Protein AF-A0A9P7FKI5-F1 (afdb_monomer_lite)

Radius of gyration: 20.8 Å; chains: 1; bounding box: 57×23×46 Å

InterPro domains:
  IPR001128 Cytochrome P450 [PF00067] (1-61)
  IPR001128 Cytochrome P450 [PR00385] (8-21)
  IPR001128 Cytochrome P450 [PR00385] (42-53)
  IPR036396 Cytochrome P450 superfamily [G3DSA:1.10.630.10] (1-63)
  IPR036396 Cytochrome P450 superfamily [SSF48264] (1-61)
  IPR050121 Cytochrome P450 monooxygenase [PTHR24305] (1-61)

Organism: NCBI:txid117018

Secondary structure (DSSP, 8-state):
-HHHHHHH-HHHHHHHHHHHHTTTTSPPPHHHHHHS-HHHHHHHHHHHHHS-SS----------SSSS--

pLDDT: mean 80.92, std 10.48, range [48.75, 92.38]

Foldseek 3Di:
DLVVVCVVPVVLVVVQVVLVVVVPPDDDDPCCVVPSRVSVVVSVVVCCVVPPPDPDDDDDDPPPPVPVPD

Sequence (70 aa):
WALIELSRNPEVQSKLREELSQFTTEDPTYEQLTNGLPYLDAVVTETLRLHPPVPETTREVRILLLLTQL

Structure (mmCIF, N/CA/C/O backbone):
data_AF-A0A9P7FKI5-F1
#
_entry.id   AF-A0A9P7FKI5-F1
#
loop_
_atom_site.group_PDB
_atom_site.id
_atom_site.type_symbol
_atom_site.label_atom_id
_atom_site.label_alt_id
_atom_site.label_comp_id
_atom_site.label_asym_id
_atom_site.label_entity_id
_atom_site.label_seq_id
_atom_site.pdbx_PDB_ins_code
_atom_site.Cartn_x
_atom_site.Cartn_y
_atom_site.Cartn_z
_atom_site.occupancy
_atom_site.B_iso_or_equiv
_atom_site.auth_seq_id
_atom_site.auth_comp_id
_atom_site.auth_asym_id
_atom_site.auth_atom_id
_atom_site.pdbx_PDB_model_num
ATOM 1 N N . TRP A 1 1 ? -3.169 2.187 -10.407 1.00 84.88 1 TRP A N 1
ATOM 2 C CA . TRP A 1 1 ? -3.001 0.763 -10.066 1.00 84.88 1 TRP A CA 1
ATOM 3 C C . TRP A 1 1 ? -3.474 0.452 -8.653 1.00 84.88 1 TRP A C 1
ATOM 5 O O . TRP A 1 1 ? -4.434 -0.292 -8.548 1.00 84.88 1 TRP A O 1
ATOM 15 N N . ALA A 1 2 ? -2.948 1.100 -7.604 1.00 85.69 2 ALA A N 1
ATOM 16 C CA . ALA A 1 2 ? -3.333 0.827 -6.205 1.00 85.69 2 ALA A CA 1
ATOM 17 C C . ALA A 1 2 ? -4.855 0.796 -5.954 1.00 85.69 2 ALA A C 1
ATOM 19 O O . ALA A 1 2 ? -5.384 -0.191 -5.460 1.00 85.69 2 ALA A O 1
ATOM 20 N N . LEU A 1 3 ? -5.587 1.840 -6.363 1.00 87.12 3 LEU A N 1
ATOM 21 C CA . LEU A 1 3 ? -7.045 1.912 -6.168 1.00 87.12 3 LEU A CA 1
ATOM 22 C C . LEU A 1 3 ? -7.828 0.824 -6.922 1.00 87.12 3 LEU A C 1
ATOM 24 O O . LEU A 1 3 ? -8.894 0.420 -6.471 1.00 87.12 3 LEU A O 1
ATOM 28 N N . ILE A 1 4 ? -7.309 0.357 -8.061 1.00 89.25 4 ILE A N 1
ATOM 29 C CA . ILE A 1 4 ? -7.932 -0.709 -8.860 1.00 89.25 4 ILE A CA 1
ATOM 30 C C . ILE A 1 4 ? -7.700 -2.066 -8.188 1.00 89.25 4 ILE A C 1
ATOM 32 O O . ILE A 1 4 ? -8.611 -2.881 -8.112 1.00 89.25 4 ILE A O 1
ATOM 36 N N . GLU A 1 5 ? -6.500 -2.304 -7.666 1.00 88.00 5 GLU A N 1
ATOM 37 C CA . GLU A 1 5 ? -6.197 -3.538 -6.938 1.00 88.00 5 GLU A CA 1
ATOM 38 C C . GLU A 1 5 ? -6.941 -3.601 -5.597 1.00 88.00 5 GLU A C 1
ATOM 40 O O . GLU A 1 5 ? -7.454 -4.656 -5.229 1.00 88.00 5 GLU A O 1
ATOM 45 N N . LEU A 1 6 ? -7.114 -2.463 -4.918 1.00 88.69 6 LEU A N 1
ATOM 46 C CA . LEU A 1 6 ? -7.949 -2.366 -3.719 1.00 88.69 6 LEU A CA 1
ATOM 47 C C . LEU A 1 6 ? -9.433 -2.611 -4.011 1.00 88.69 6 LEU A C 1
ATOM 49 O O . LEU A 1 6 ? -10.093 -3.288 -3.230 1.00 88.69 6 LEU A O 1
ATOM 53 N N . SER A 1 7 ? -9.969 -2.108 -5.128 1.00 89.88 7 SER A N 1
ATOM 54 C CA . SER A 1 7 ? -11.375 -2.355 -5.480 1.00 89.88 7 SER A CA 1
ATOM 55 C C . SER A 1 7 ? -11.643 -3.803 -5.900 1.00 89.88 7 SER A C 1
ATOM 57 O O . SER A 1 7 ? -12.758 -4.293 -5.733 1.00 89.88 7 SER A O 1
ATOM 59 N N . ARG A 1 8 ? -10.624 -4.503 -6.413 1.00 90.50 8 ARG A N 1
ATOM 60 C CA . ARG A 1 8 ? -10.679 -5.937 -6.739 1.00 90.50 8 ARG A CA 1
ATOM 61 C C . ARG A 1 8 ? -10.525 -6.841 -5.518 1.00 90.50 8 ARG A C 1
ATOM 63 O O . ARG A 1 8 ? -11.044 -7.952 -5.537 1.00 90.50 8 ARG A O 1
ATOM 70 N N . ASN A 1 9 ? -9.847 -6.370 -4.471 1.00 90.69 9 ASN A N 1
ATOM 71 C CA . ASN A 1 9 ? -9.564 -7.127 -3.252 1.00 90.69 9 ASN A CA 1
ATOM 72 C C . ASN A 1 9 ? -10.217 -6.455 -2.028 1.00 90.69 9 ASN A C 1
ATOM 74 O O . ASN A 1 9 ? -9.527 -5.813 -1.229 1.00 90.69 9 ASN A O 1
ATOM 78 N N . PRO A 1 10 ? -11.543 -6.605 -1.843 1.00 91.31 10 PRO A N 1
ATOM 79 C CA . PRO A 1 10 ? -12.273 -5.933 -0.768 1.00 91.31 10 PRO A CA 1
ATOM 80 C C . PRO A 1 10 ? -11.798 -6.328 0.639 1.00 91.31 10 PRO A C 1
ATOM 82 O O . PRO A 1 10 ? -11.895 -5.524 1.559 1.00 91.31 10 PRO A O 1
ATOM 85 N N . GLU A 1 11 ? -11.238 -7.527 0.824 1.00 92.38 11 GLU A N 1
ATOM 86 C CA . GLU A 1 11 ? -10.652 -7.946 2.106 1.00 92.38 11 GLU A CA 1
ATOM 87 C C . GLU A 1 11 ? -9.422 -7.099 2.480 1.00 92.38 11 GLU A C 1
ATOM 89 O O . GLU A 1 11 ? -9.324 -6.591 3.598 1.00 92.38 11 GLU A O 1
ATOM 94 N N . VAL A 1 12 ? -8.523 -6.868 1.516 1.00 90.38 12 VAL A N 1
ATOM 95 C CA . VAL A 1 12 ? -7.344 -5.999 1.676 1.00 90.38 12 VAL A CA 1
ATOM 96 C C . VAL A 1 12 ? -7.785 -4.566 1.965 1.00 90.38 12 VAL A C 1
ATOM 98 O O . VAL A 1 12 ? -7.232 -3.908 2.844 1.00 90.38 12 VAL A O 1
ATOM 101 N N . GLN A 1 13 ? -8.823 -4.091 1.270 1.00 90.62 13 GLN A N 1
ATOM 102 C CA . GLN A 1 13 ? -9.395 -2.769 1.513 1.00 90.62 13 GLN A CA 1
ATOM 103 C C . GLN A 1 13 ? -9.976 -2.635 2.929 1.00 90.62 13 GLN A C 1
ATOM 105 O O . GLN A 1 13 ? -9.763 -1.606 3.572 1.00 90.62 13 GLN A O 1
ATOM 110 N N . SER A 1 14 ? -10.695 -3.645 3.424 1.00 91.50 14 SER A N 1
ATOM 111 C CA . SER A 1 14 ? -11.238 -3.651 4.788 1.00 91.50 14 SER A CA 1
ATOM 112 C C . SER A 1 14 ? -10.128 -3.637 5.833 1.00 91.50 14 SER A C 1
ATOM 114 O O . SER A 1 14 ? -10.165 -2.810 6.739 1.00 91.50 14 SER A O 1
ATOM 116 N N . LYS A 1 15 ? -9.091 -4.461 5.660 1.00 90.50 15 LYS A N 1
ATOM 117 C CA . LYS A 1 15 ? -7.938 -4.498 6.567 1.00 90.50 15 LYS A CA 1
ATOM 118 C C . LYS A 1 15 ? -7.170 -3.173 6.596 1.00 90.50 15 LYS A C 1
ATOM 120 O O . LYS A 1 15 ? -6.781 -2.702 7.660 1.00 90.50 15 LYS A O 1
ATOM 125 N N . LEU A 1 16 ? -7.008 -2.529 5.438 1.00 89.19 16 LEU A N 1
ATOM 126 C CA . LEU A 1 16 ? -6.408 -1.196 5.352 1.00 89.19 16 LEU A CA 1
ATOM 127 C C . LEU A 1 16 ? -7.273 -0.133 6.046 1.00 89.19 16 LEU A C 1
ATOM 129 O O . LEU A 1 16 ? -6.753 0.755 6.714 1.00 89.19 16 LEU A O 1
ATOM 133 N N . ARG A 1 17 ? -8.603 -0.222 5.915 1.00 88.00 17 ARG A N 1
ATOM 134 C CA . ARG A 1 17 ? -9.530 0.671 6.624 1.00 88.00 17 ARG A CA 1
ATOM 135 C C . ARG A 1 17 ? -9.501 0.461 8.134 1.00 88.00 17 ARG A C 1
ATOM 137 O O . ARG A 1 17 ? -9.616 1.448 8.849 1.00 88.00 17 ARG A O 1
ATOM 144 N N . GLU A 1 18 ? -9.344 -0.770 8.613 1.00 89.25 18 GLU A N 1
ATOM 145 C CA . GLU A 1 18 ? -9.163 -1.049 10.042 1.00 89.25 18 GLU A CA 1
ATOM 146 C C . GLU A 1 18 ? -7.882 -0.406 10.580 1.00 89.25 18 GLU A C 1
ATOM 148 O O . GLU A 1 18 ? -7.940 0.263 11.610 1.00 89.25 18 GLU A O 1
ATOM 153 N N . GLU A 1 19 ? -6.758 -0.521 9.866 1.00 86.81 19 GLU A N 1
ATOM 154 C CA . GLU A 1 19 ? -5.508 0.156 10.244 1.00 86.81 19 GLU A CA 1
ATOM 155 C C . GLU A 1 19 ? -5.696 1.683 10.297 1.00 86.81 19 GLU A C 1
ATOM 157 O O . GLU A 1 19 ? -5.378 2.319 11.299 1.00 86.81 19 GLU A O 1
ATOM 162 N N . LEU A 1 20 ? -6.318 2.271 9.271 1.00 83.19 20 LEU A N 1
ATOM 163 C CA . LEU A 1 20 ? -6.598 3.712 9.219 1.00 83.19 20 LEU A CA 1
ATOM 164 C C . LEU A 1 20 ? -7.607 4.171 10.284 1.00 83.19 20 LEU A C 1
ATOM 166 O O . LEU A 1 20 ? -7.536 5.308 10.753 1.00 83.19 20 LEU A O 1
ATOM 170 N N . SER A 1 21 ? -8.531 3.299 10.699 1.00 83.62 21 SER A N 1
ATOM 171 C CA . SER A 1 21 ? -9.530 3.618 11.726 1.00 83.62 21 SER A CA 1
ATOM 172 C C . SER A 1 21 ? -8.901 3.930 13.089 1.00 83.62 21 SER A C 1
ATOM 174 O O . SER A 1 21 ? -9.481 4.659 13.891 1.00 83.62 21 SER A O 1
ATOM 176 N N . GLN A 1 22 ? -7.673 3.463 13.330 1.00 78.38 22 GLN A N 1
ATOM 177 C CA . GLN A 1 22 ? -6.932 3.757 14.558 1.00 78.38 22 GLN A CA 1
ATOM 178 C C . GLN A 1 22 ? -6.476 5.223 14.643 1.00 78.38 22 GLN A C 1
ATOM 180 O O . GLN A 1 22 ? -6.200 5.712 15.735 1.00 78.38 22 GLN A O 1
ATOM 185 N N . PHE A 1 23 ? -6.459 5.945 13.518 1.00 73.38 23 PHE A N 1
ATOM 186 C CA . PHE A 1 23 ? -5.984 7.330 13.414 1.00 73.38 23 PHE A CA 1
ATOM 187 C C . PHE A 1 23 ? -7.122 8.353 13.242 1.00 73.38 23 PHE A C 1
ATOM 189 O O . PHE A 1 23 ? -6.879 9.486 12.852 1.00 73.38 23 PHE A O 1
ATOM 196 N N . THR A 1 24 ? -8.381 7.978 13.503 1.00 62.59 24 THR A N 1
ATOM 197 C CA . THR A 1 24 ? -9.564 8.773 13.086 1.00 62.59 24 THR A CA 1
ATOM 198 C C . THR A 1 24 ? -9.907 9.952 14.011 1.00 62.59 24 THR A C 1
ATOM 200 O O . THR A 1 24 ? -10.767 10.761 13.675 1.00 62.59 24 THR A O 1
ATOM 203 N N . THR A 1 25 ? -9.275 10.066 15.180 1.00 65.19 25 THR A N 1
ATOM 204 C CA . THR A 1 25 ? -9.681 11.056 16.195 1.00 65.19 25 THR A CA 1
ATOM 205 C C . THR A 1 25 ? -9.069 12.444 15.972 1.00 65.19 25 THR A C 1
ATOM 207 O O . THR A 1 25 ? -9.692 13.434 16.344 1.00 65.19 25 THR A O 1
ATOM 210 N N . GLU A 1 26 ? -7.896 12.540 15.342 1.00 68.75 26 GLU A N 1
ATOM 211 C CA . GLU A 1 26 ? -7.186 13.797 15.059 1.00 68.75 26 GLU A CA 1
ATOM 212 C C . GLU A 1 26 ? -6.385 13.657 13.757 1.00 68.75 26 GLU A C 1
ATOM 214 O O . GLU A 1 26 ? -6.026 12.541 13.380 1.00 68.75 26 GLU A O 1
ATOM 219 N N . ASP A 1 27 ? -6.101 14.771 13.070 1.00 71.12 27 ASP A N 1
ATOM 220 C CA . ASP A 1 27 ? -5.202 14.755 11.912 1.00 71.12 27 ASP A CA 1
ATOM 221 C C . ASP A 1 27 ? -3.855 14.135 12.328 1.00 71.12 27 ASP A C 1
ATOM 223 O O . ASP A 1 27 ? -3.190 14.655 13.231 1.00 71.12 27 ASP A O 1
ATOM 227 N N . PRO A 1 28 ? -3.438 13.015 11.714 1.00 70.56 28 PRO A N 1
ATOM 228 C CA . PRO A 1 28 ? -2.244 12.314 12.146 1.00 70.56 28 PRO A CA 1
ATOM 229 C C . PRO A 1 28 ? -0.998 13.168 11.896 1.00 70.56 28 PRO A C 1
ATOM 231 O O . PRO A 1 28 ? -0.819 13.780 10.840 1.00 70.56 28 PRO A O 1
ATOM 234 N N . THR A 1 29 ? -0.094 13.173 12.872 1.00 78.75 29 THR A N 1
ATOM 235 C CA . THR A 1 29 ? 1.208 13.837 12.757 1.00 78.75 29 THR A CA 1
ATOM 236 C C . THR A 1 29 ? 2.044 13.148 11.670 1.00 78.75 29 THR A C 1
ATOM 238 O O . THR A 1 29 ? 1.897 11.951 11.426 1.00 78.75 29 THR A O 1
ATOM 241 N N . TYR A 1 30 ? 2.984 13.864 11.043 1.00 76.00 30 TYR A N 1
ATOM 242 C CA . TYR A 1 30 ? 3.875 13.307 10.011 1.00 76.00 30 TYR A CA 1
ATOM 243 C C . TYR A 1 30 ? 4.575 11.997 10.435 1.00 76.00 30 TYR A C 1
ATOM 245 O O . TYR A 1 30 ? 4.676 11.058 9.646 1.00 76.00 30 TYR A O 1
ATOM 253 N N . GLU A 1 31 ? 5.011 11.891 11.695 1.00 76.06 31 GLU A N 1
ATOM 254 C CA . GLU A 1 31 ? 5.612 10.658 12.225 1.00 76.06 31 GLU A CA 1
ATOM 255 C C 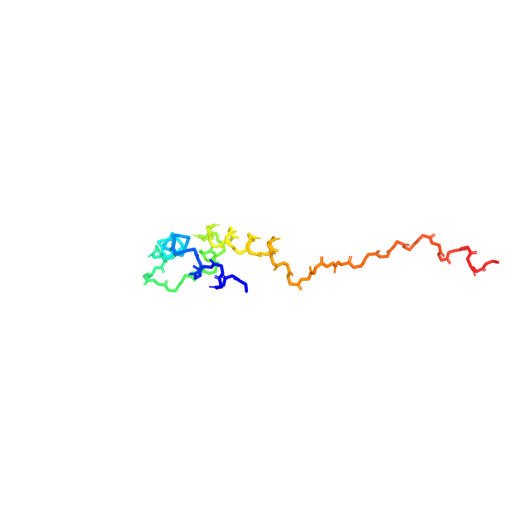. GLU A 1 31 ? 4.616 9.498 12.324 1.00 76.06 31 GLU A C 1
ATOM 257 O O . GLU A 1 31 ? 4.979 8.354 12.060 1.00 76.06 31 GLU A O 1
ATOM 262 N N . GLN A 1 32 ? 3.356 9.780 12.663 1.00 75.88 32 GLN A N 1
ATOM 263 C CA . GLN A 1 32 ? 2.296 8.773 12.734 1.00 75.88 32 GLN A CA 1
ATOM 264 C C . GLN A 1 32 ? 1.907 8.283 11.338 1.00 75.88 32 GLN A C 1
ATOM 266 O O . GLN A 1 32 ? 1.653 7.098 11.164 1.00 75.88 32 GLN A O 1
ATOM 271 N N . LEU A 1 33 ? 1.934 9.159 10.332 1.00 73.94 33 LEU A N 1
ATOM 272 C CA . LEU A 1 33 ? 1.734 8.765 8.935 1.00 73.94 33 LEU A CA 1
ATOM 273 C C . LEU A 1 33 ? 2.884 7.902 8.404 1.00 73.94 33 LEU A C 1
ATOM 275 O O . LEU A 1 33 ? 2.637 6.953 7.670 1.00 73.94 33 LEU A O 1
ATOM 279 N N . THR A 1 34 ? 4.124 8.224 8.781 1.00 73.56 34 THR A N 1
ATOM 280 C CA . THR A 1 34 ? 5.318 7.531 8.270 1.00 73.56 34 THR A CA 1
ATOM 281 C C . THR A 1 34 ? 5.559 6.188 8.965 1.00 73.56 34 THR A C 1
ATOM 283 O O . THR A 1 34 ? 5.985 5.239 8.324 1.00 73.56 34 THR A O 1
ATOM 286 N N . ASN A 1 35 ? 5.299 6.088 10.273 1.00 74.31 35 ASN A N 1
ATOM 287 C CA . ASN A 1 35 ? 5.613 4.887 11.061 1.00 74.31 35 ASN A CA 1
ATOM 288 C C . ASN A 1 35 ? 4.374 4.108 11.529 1.00 74.31 35 ASN A C 1
ATOM 290 O O . ASN A 1 35 ? 4.502 2.974 11.988 1.00 74.31 35 ASN A O 1
ATOM 294 N N . GLY A 1 36 ? 3.187 4.713 11.480 1.00 77.69 36 GLY A N 1
ATOM 295 C CA . GLY A 1 36 ? 1.955 4.139 12.025 1.00 77.69 36 GLY A CA 1
ATOM 296 C C . GLY A 1 36 ? 1.124 3.334 11.028 1.00 77.69 36 GLY A C 1
ATOM 297 O O . GLY A 1 36 ? 0.145 2.720 11.440 1.00 77.69 36 GLY A O 1
ATOM 298 N N . LEU A 1 37 ? 1.500 3.314 9.745 1.00 85.19 37 LEU A N 1
ATOM 299 C CA . LEU A 1 37 ? 0.726 2.677 8.671 1.00 85.19 37 LEU A CA 1
ATOM 300 C C . LEU A 1 37 ? 1.542 1.618 7.901 1.00 85.19 37 LEU A C 1
ATOM 302 O O . LEU A 1 37 ? 1.707 1.718 6.681 1.00 85.19 37 LEU A O 1
ATOM 306 N N . PRO A 1 38 ? 2.079 0.589 8.587 1.00 87.06 38 PRO A N 1
ATOM 307 C CA . PRO A 1 38 ? 2.910 -0.427 7.947 1.00 87.06 38 PRO A CA 1
ATOM 308 C C . PRO A 1 38 ? 2.153 -1.242 6.888 1.00 87.06 38 PRO A C 1
ATOM 310 O O . PRO A 1 38 ? 2.758 -1.702 5.916 1.00 87.06 38 PRO A O 1
ATOM 313 N N . TYR A 1 39 ? 0.840 -1.444 7.040 1.00 88.38 39 TYR A N 1
ATOM 314 C CA . TYR A 1 39 ? 0.052 -2.166 6.044 1.00 88.38 39 TYR A CA 1
ATOM 315 C C . TYR A 1 39 ? -0.207 -1.313 4.799 1.00 88.38 39 TYR A C 1
ATOM 317 O O . TYR A 1 39 ? -0.142 -1.840 3.686 1.00 88.38 39 TYR A O 1
ATOM 325 N N . LEU A 1 40 ? -0.423 -0.003 4.951 1.00 87.50 40 LEU A N 1
ATOM 326 C CA . LEU A 1 40 ? -0.467 0.921 3.813 1.00 87.50 40 LEU A CA 1
ATOM 327 C C . LEU A 1 40 ? 0.832 0.868 2.994 1.00 87.50 40 LEU A C 1
ATOM 329 O O . LEU A 1 40 ? 0.768 0.720 1.772 1.00 87.50 40 LEU A O 1
ATOM 333 N N . ASP A 1 41 ? 1.992 0.913 3.652 1.00 89.25 41 ASP A N 1
ATOM 334 C CA . ASP A 1 41 ? 3.294 0.805 2.981 1.00 89.25 41 ASP A CA 1
ATOM 335 C C . ASP A 1 41 ? 3.456 -0.528 2.246 1.00 89.25 41 ASP A C 1
ATOM 337 O O . ASP A 1 41 ? 3.926 -0.567 1.103 1.00 89.25 41 ASP A O 1
ATOM 341 N N . ALA A 1 42 ? 3.015 -1.631 2.856 1.00 89.88 42 ALA A N 1
ATOM 342 C CA . ALA A 1 42 ? 3.025 -2.940 2.212 1.00 89.88 42 ALA A CA 1
ATOM 343 C C . ALA A 1 42 ? 2.150 -2.961 0.944 1.00 89.88 42 ALA A C 1
ATOM 345 O O . ALA A 1 42 ? 2.585 -3.464 -0.093 1.00 89.88 42 ALA A O 1
ATOM 346 N N . VAL A 1 43 ? 0.950 -2.369 0.988 1.00 90.06 43 VAL A N 1
ATOM 347 C CA . VAL A 1 43 ? 0.044 -2.266 -0.171 1.00 90.06 43 VAL A CA 1
ATOM 348 C C . VAL A 1 43 ? 0.658 -1.418 -1.287 1.00 90.06 43 VAL A C 1
ATOM 350 O O . VAL A 1 43 ? 0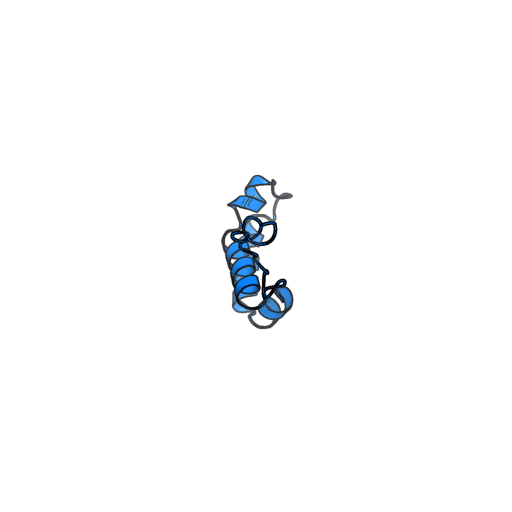.580 -1.791 -2.462 1.00 90.06 43 VAL A O 1
ATOM 353 N N . VAL A 1 44 ? 1.283 -0.287 -0.947 1.00 89.06 44 VAL A N 1
ATOM 354 C CA . VAL A 1 44 ? 1.963 0.578 -1.924 1.00 89.06 44 VAL A CA 1
ATOM 355 C C . VAL A 1 44 ? 3.127 -0.167 -2.572 1.00 89.06 44 VAL A C 1
ATOM 357 O O . VAL A 1 44 ? 3.230 -0.197 -3.800 1.00 89.06 44 VAL A O 1
ATOM 360 N N . THR A 1 45 ? 3.960 -0.821 -1.765 1.00 90.31 45 THR A N 1
ATOM 361 C CA . THR A 1 45 ? 5.121 -1.584 -2.236 1.00 90.31 45 THR A CA 1
ATOM 362 C C . THR A 1 45 ? 4.697 -2.723 -3.161 1.00 90.31 45 THR A C 1
ATOM 364 O O . THR A 1 45 ? 5.256 -2.880 -4.246 1.00 90.31 45 THR A O 1
ATOM 367 N N . GLU A 1 46 ? 3.660 -3.474 -2.790 1.00 90.19 46 GLU A N 1
ATOM 368 C CA . GLU A 1 46 ? 3.156 -4.581 -3.604 1.00 90.19 46 GLU A CA 1
ATOM 369 C C . GLU A 1 46 ? 2.509 -4.090 -4.906 1.00 90.19 46 GLU A C 1
ATOM 371 O O . GLU A 1 46 ? 2.710 -4.676 -5.973 1.00 90.19 46 GLU A O 1
ATOM 376 N N . THR A 1 47 ? 1.813 -2.950 -4.861 1.00 90.81 47 THR A N 1
ATOM 377 C CA . THR A 1 47 ? 1.292 -2.306 -6.072 1.00 90.81 47 THR A CA 1
ATOM 378 C C . THR A 1 47 ? 2.426 -1.931 -7.023 1.00 90.81 47 THR A C 1
ATOM 380 O O . THR A 1 47 ? 2.311 -2.165 -8.224 1.00 90.81 47 THR A O 1
ATOM 383 N N . LEU A 1 48 ? 3.514 -1.346 -6.514 1.00 89.12 48 LEU A N 1
ATOM 384 C CA . LEU A 1 48 ? 4.669 -0.962 -7.330 1.00 89.12 48 LEU A CA 1
ATOM 385 C C . LEU A 1 48 ? 5.421 -2.181 -7.875 1.00 89.12 48 LEU A C 1
ATOM 387 O O . LEU A 1 48 ? 5.954 -2.112 -8.979 1.00 89.12 48 LEU A O 1
ATOM 391 N N . ARG A 1 49 ? 5.425 -3.304 -7.146 1.00 90.19 49 ARG A N 1
ATOM 392 C CA . ARG A 1 49 ? 5.991 -4.577 -7.614 1.00 90.19 49 ARG A CA 1
ATOM 393 C C . ARG A 1 49 ? 5.220 -5.141 -8.810 1.00 90.19 49 ARG A C 1
ATOM 395 O O . ARG A 1 49 ? 5.836 -5.629 -9.753 1.00 90.19 49 ARG A O 1
ATOM 402 N N . LEU A 1 50 ? 3.887 -5.094 -8.765 1.00 87.81 50 LEU A N 1
ATOM 403 C CA . LEU A 1 50 ? 3.014 -5.590 -9.838 1.00 87.81 50 LEU A CA 1
ATOM 404 C C . LEU A 1 50 ? 2.910 -4.615 -11.015 1.00 87.81 50 LEU A C 1
ATOM 406 O O . LEU A 1 50 ? 2.836 -5.027 -12.172 1.00 87.81 50 LEU A O 1
ATOM 410 N N . HIS A 1 51 ? 2.894 -3.320 -10.715 1.00 87.81 51 HIS A N 1
ATOM 411 C CA . HIS A 1 51 ? 2.661 -2.249 -11.672 1.00 87.81 51 HIS A CA 1
ATOM 412 C C . HIS A 1 51 ? 3.683 -1.122 -11.489 1.00 87.81 51 HIS A C 1
ATOM 414 O O . HIS A 1 51 ? 3.320 -0.021 -11.051 1.00 87.81 51 HIS A O 1
ATOM 420 N N . PRO A 1 52 ? 4.960 -1.372 -11.829 1.00 83.94 52 PRO A N 1
ATOM 421 C CA . PRO A 1 52 ? 5.981 -0.344 -11.749 1.00 83.94 52 PRO A CA 1
ATOM 422 C C . PRO A 1 52 ? 5.652 0.780 -12.747 1.00 83.94 52 PRO A C 1
ATOM 424 O O . PRO A 1 52 ? 5.455 0.510 -13.934 1.00 83.94 52 PRO A O 1
ATOM 427 N N . PRO A 1 53 ? 5.585 2.050 -12.307 1.00 83.38 53 PRO A N 1
ATOM 428 C CA . PRO A 1 53 ? 5.351 3.177 -13.210 1.00 83.38 53 PRO A CA 1
ATOM 429 C C . PRO A 1 53 ? 6.548 3.428 -14.138 1.00 83.38 53 PRO A C 1
ATOM 431 O O . PRO A 1 53 ? 6.373 3.943 -15.239 1.00 83.38 53 PRO A O 1
ATOM 434 N N . VAL A 1 54 ? 7.752 3.045 -13.702 1.00 85.50 54 VAL A N 1
ATOM 435 C CA . VAL A 1 54 ? 8.979 3.063 -14.503 1.00 85.50 54 VAL A CA 1
ATOM 436 C C . VAL A 1 54 ? 9.427 1.611 -14.691 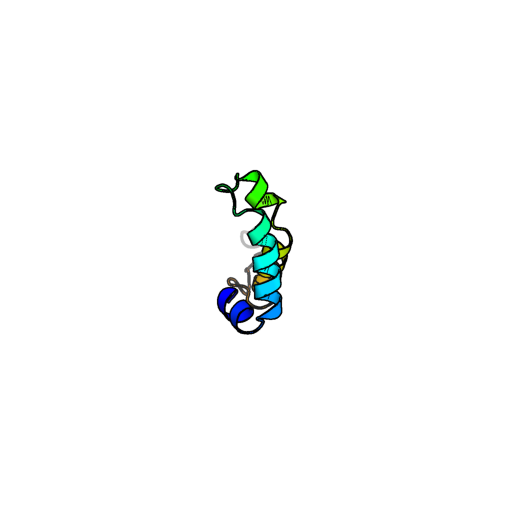1.00 85.50 54 VAL A C 1
ATOM 438 O O . VAL A 1 54 ? 9.943 1.025 -13.740 1.00 85.50 54 VAL A O 1
ATOM 441 N N . PRO A 1 55 ? 9.202 1.005 -15.869 1.00 76.44 55 PRO A N 1
ATOM 442 C CA . PRO A 1 55 ? 9.466 -0.418 -16.079 1.00 76.44 55 PRO A CA 1
ATOM 443 C C . PRO A 1 55 ? 10.963 -0.738 -16.139 1.00 76.44 55 PRO A C 1
ATOM 445 O O . PRO A 1 55 ? 11.383 -1.788 -15.664 1.00 76.44 55 PRO A O 1
ATOM 448 N N . GLU A 1 56 ? 11.775 0.168 -16.684 1.00 79.12 56 GLU A N 1
ATOM 449 C CA . GLU A 1 56 ? 13.215 -0.025 -16.837 1.00 79.12 56 GLU A CA 1
ATOM 450 C C . GLU A 1 56 ? 13.958 1.297 -16.632 1.00 79.12 56 GLU A C 1
ATOM 452 O O . GLU A 1 56 ? 13.460 2.373 -16.969 1.00 79.12 56 GLU A O 1
ATOM 457 N N . THR A 1 57 ? 15.172 1.219 -16.084 1.00 84.19 57 THR A N 1
ATOM 458 C CA . THR A 1 57 ? 16.093 2.358 -15.998 1.00 84.19 57 THR A CA 1
ATOM 459 C C . THR A 1 57 ? 17.369 2.019 -16.758 1.00 84.19 57 THR A C 1
ATOM 461 O O . THR A 1 57 ? 18.047 1.038 -16.455 1.00 84.19 57 THR A O 1
ATOM 464 N N . THR A 1 58 ? 17.706 2.813 -17.774 1.00 85.75 58 THR A N 1
ATOM 465 C CA . THR A 1 58 ? 18.931 2.606 -18.552 1.00 85.75 58 THR A CA 1
ATOM 466 C C . THR A 1 58 ? 20.137 3.084 -17.748 1.00 85.75 58 THR A C 1
ATOM 468 O O . THR A 1 58 ? 20.188 4.225 -17.287 1.00 85.75 58 THR A O 1
ATOM 471 N N . ARG A 1 59 ? 21.122 2.204 -17.562 1.00 83.69 59 ARG A N 1
ATOM 472 C CA . ARG A 1 59 ? 22.386 2.499 -16.876 1.00 83.69 59 ARG A CA 1
ATOM 473 C C . ARG A 1 59 ? 23.518 2.340 -17.888 1.00 83.69 59 ARG A C 1
ATOM 475 O O . ARG A 1 59 ? 23.680 1.263 -18.450 1.00 83.69 59 ARG A O 1
ATOM 482 N N . GLU A 1 60 ? 24.306 3.389 -18.112 1.00 82.44 60 GLU A N 1
ATOM 483 C CA . GLU A 1 60 ? 25.483 3.330 -18.989 1.00 82.44 60 GLU A CA 1
ATOM 484 C C . GLU A 1 60 ? 26.770 3.166 -18.171 1.00 82.44 60 GLU A C 1
ATOM 486 O O . GLU A 1 60 ? 27.019 3.911 -17.221 1.00 82.44 60 GLU A O 1
ATOM 491 N N . VAL A 1 61 ? 27.616 2.208 -18.562 1.00 79.94 61 VAL A N 1
ATOM 492 C CA . VAL A 1 61 ? 28.950 2.006 -17.980 1.00 79.94 61 VAL A CA 1
ATOM 493 C C . VAL A 1 61 ? 29.978 2.742 -18.836 1.00 79.94 61 VAL A C 1
ATOM 495 O O . VAL A 1 61 ? 30.308 2.332 -19.947 1.00 79.94 61 VAL A O 1
ATOM 498 N N . ARG A 1 62 ? 30.507 3.851 -18.318 1.00 73.56 62 ARG A N 1
ATOM 499 C CA . ARG A 1 62 ? 31.474 4.703 -19.022 1.00 73.56 62 ARG A CA 1
ATOM 500 C C . ARG A 1 62 ? 32.908 4.209 -18.782 1.00 73.56 62 ARG A C 1
ATOM 502 O O . ARG A 1 62 ? 33.636 4.815 -18.007 1.00 73.56 62 ARG A O 1
ATOM 509 N N . ILE A 1 63 ? 33.306 3.097 -19.414 1.00 71.69 63 ILE A N 1
ATOM 510 C CA . ILE A 1 63 ? 34.682 2.547 -19.307 1.00 71.69 63 ILE A CA 1
ATOM 511 C C . ILE A 1 63 ? 35.549 2.803 -20.563 1.00 71.69 63 ILE A C 1
ATOM 513 O O . ILE A 1 63 ? 36.766 2.693 -20.493 1.00 71.69 63 ILE A O 1
ATOM 517 N N . LEU A 1 64 ? 34.994 3.256 -21.694 1.00 63.16 64 LEU A N 1
ATOM 518 C CA . LEU A 1 64 ? 35.757 3.423 -22.949 1.00 63.16 64 LEU A CA 1
ATOM 519 C C . LEU A 1 64 ? 35.658 4.827 -23.570 1.00 63.16 64 LEU A C 1
ATOM 521 O O . LEU A 1 64 ? 35.404 4.957 -24.760 1.00 63.16 64 LEU A O 1
ATOM 525 N N . LEU A 1 65 ? 35.879 5.892 -22.792 1.00 58.69 65 LEU A N 1
ATOM 526 C CA . LEU A 1 65 ? 36.155 7.218 -23.383 1.00 58.69 65 LEU A CA 1
ATOM 527 C C . LEU A 1 65 ? 37.649 7.555 -23.486 1.00 58.69 65 LEU A C 1
ATOM 529 O O . LEU A 1 65 ? 37.985 8.573 -24.076 1.00 58.69 65 LEU A O 1
ATOM 533 N N . LEU A 1 66 ? 38.548 6.707 -22.971 1.00 59.28 66 LEU A N 1
ATOM 534 C CA . LEU A 1 66 ? 39.996 6.947 -23.064 1.00 59.28 66 LEU A CA 1
ATOM 535 C C . LEU A 1 66 ? 40.672 6.294 -24.282 1.00 59.28 66 LEU A C 1
ATOM 537 O O . LEU A 1 66 ? 41.775 6.699 -24.622 1.00 59.28 66 LEU A O 1
ATOM 541 N N . LEU A 1 67 ? 40.045 5.323 -24.961 1.00 57.62 67 LEU A N 1
ATOM 542 C CA . LEU A 1 67 ? 40.675 4.615 -26.093 1.00 57.62 67 LEU A CA 1
ATOM 543 C C . LEU A 1 67 ? 40.219 5.092 -27.480 1.00 57.62 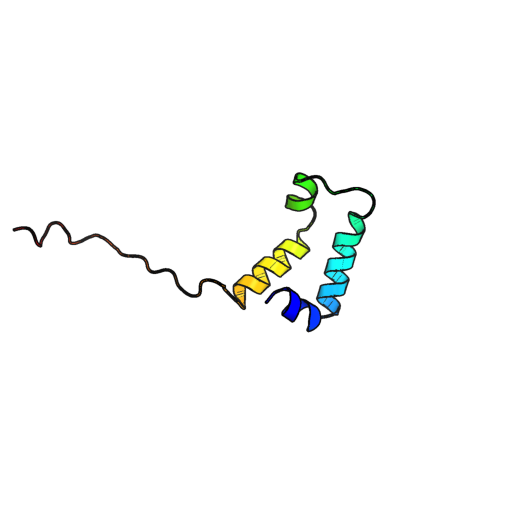67 LEU A C 1
ATOM 545 O O . LEU A 1 67 ? 40.756 4.632 -28.478 1.00 57.62 67 LEU A O 1
ATOM 549 N N . THR A 1 68 ? 39.267 6.023 -27.559 1.00 58.09 68 THR A N 1
ATOM 550 C CA . THR A 1 68 ? 38.793 6.614 -28.827 1.00 58.09 68 THR A CA 1
ATOM 551 C C . THR A 1 68 ? 39.412 7.986 -29.125 1.00 58.09 68 TH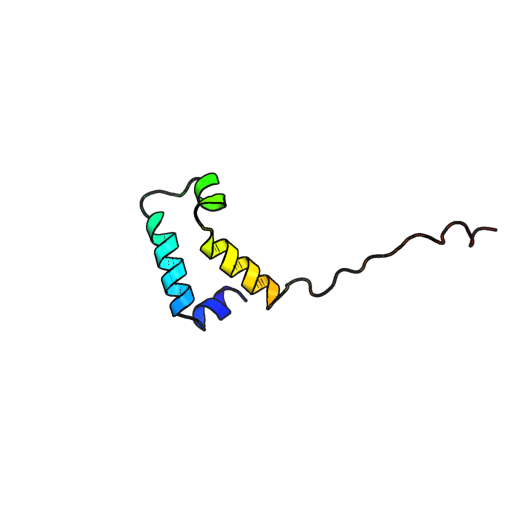R A C 1
ATOM 553 O O . THR A 1 68 ? 39.017 8.634 -30.091 1.00 58.09 68 THR A O 1
ATOM 556 N N . GLN A 1 69 ? 40.364 8.439 -28.298 1.00 59.09 69 GLN A N 1
ATOM 557 C CA . GLN A 1 69 ? 41.106 9.699 -28.461 1.00 59.09 69 GLN A CA 1
ATOM 558 C C . GLN A 1 69 ? 42.612 9.512 -28.751 1.00 59.09 69 GLN A C 1
ATOM 560 O O . GLN A 1 69 ? 43.360 10.485 -28.661 1.00 59.09 69 GLN A O 1
ATOM 565 N N . LEU A 1 70 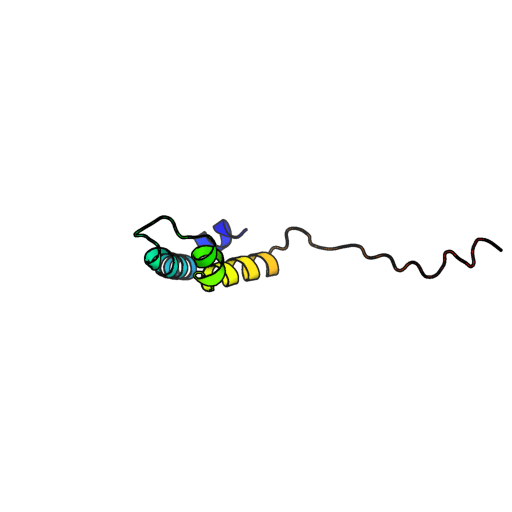? 43.058 8.304 -29.122 1.00 48.75 70 LEU A N 1
ATOM 566 C CA . LEU A 1 70 ? 44.415 8.040 -29.628 1.00 48.75 70 LEU A CA 1
ATOM 567 C C . LEU A 1 70 ? 44.371 7.469 -31.045 1.00 48.75 70 LEU A C 1
ATOM 569 O O . LEU A 1 70 ? 43.558 6.545 -31.269 1.00 48.75 70 LEU A O 1
#